Protein AF-A0A7V8QSQ9-F1 (afdb_monomer)

Structure (mmCIF, N/CA/C/O backbone):
data_AF-A0A7V8QSQ9-F1
#
_entry.id   AF-A0A7V8QSQ9-F1
#
loop_
_atom_site.group_PDB
_atom_site.id
_atom_site.type_symbol
_atom_site.label_atom_id
_atom_site.label_alt_id
_atom_site.label_comp_id
_atom_site.label_asym_id
_atom_site.label_entity_id
_atom_site.label_seq_id
_atom_site.pdbx_PDB_ins_code
_atom_site.Cartn_x
_atom_site.Cartn_y
_atom_site.Cartn_z
_atom_site.occupancy
_atom_site.B_iso_or_equiv
_atom_site.auth_seq_id
_atom_site.auth_comp_id
_atom_site.auth_asym_id
_atom_site.auth_atom_id
_atom_site.pdbx_PDB_model_num
ATOM 1 N N . MET A 1 1 ? -5.148 0.298 -14.843 1.00 58.34 1 MET A N 1
ATOM 2 C CA . MET A 1 1 ? -4.017 1.066 -14.275 1.00 58.34 1 MET A CA 1
ATOM 3 C C . MET A 1 1 ? -2.710 0.304 -14.447 1.00 58.34 1 MET A C 1
ATOM 5 O O . MET A 1 1 ? -1.768 0.856 -14.997 1.00 58.34 1 MET A O 1
ATOM 9 N N . ASP A 1 2 ? -2.678 -0.967 -14.054 1.00 59.44 2 ASP A N 1
ATOM 10 C CA . ASP A 1 2 ? -1.460 -1.795 -14.046 1.00 59.44 2 ASP A CA 1
ATOM 11 C C . ASP A 1 2 ? -0.905 -2.077 -15.449 1.00 59.44 2 ASP A C 1
ATOM 13 O O . ASP A 1 2 ? 0.307 -2.135 -15.634 1.00 59.44 2 ASP A O 1
ATOM 17 N N . LEU A 1 3 ? -1.777 -2.122 -16.463 1.00 59.72 3 LEU A N 1
ATOM 18 C CA . LEU A 1 3 ? -1.385 -2.218 -17.875 1.00 59.72 3 LEU A CA 1
ATOM 19 C C . LEU A 1 3 ? -0.557 -1.008 -18.347 1.00 59.72 3 LEU A C 1
ATOM 21 O O . LEU A 1 3 ? 0.463 -1.186 -19.004 1.00 59.72 3 LEU A O 1
ATOM 25 N N . ILE A 1 4 ? -0.953 0.213 -17.962 1.00 66.06 4 ILE A N 1
ATOM 26 C CA . ILE A 1 4 ? -0.250 1.458 -18.332 1.00 66.06 4 ILE A CA 1
ATOM 27 C C . ILE A 1 4 ? 1.116 1.519 -17.640 1.00 66.06 4 ILE A C 1
ATOM 29 O O . ILE A 1 4 ? 2.099 1.943 -18.237 1.00 66.06 4 ILE A O 1
ATOM 33 N N . VAL A 1 5 ? 1.191 1.057 -16.388 1.00 62.41 5 VAL A N 1
ATOM 34 C CA . VAL A 1 5 ? 2.451 0.984 -15.639 1.00 62.41 5 VAL A CA 1
ATOM 35 C C . VAL A 1 5 ? 3.398 -0.043 -16.255 1.00 62.41 5 VAL A C 1
ATOM 37 O O . VAL A 1 5 ? 4.578 0.255 -16.414 1.00 62.41 5 VAL A O 1
ATOM 40 N N . LYS A 1 6 ? 2.894 -1.217 -16.653 1.00 62.38 6 LYS A N 1
ATOM 41 C CA . LYS A 1 6 ? 3.720 -2.256 -17.281 1.00 62.38 6 LYS A CA 1
ATOM 42 C C . LYS A 1 6 ? 4.291 -1.816 -18.633 1.00 62.38 6 LYS A C 1
ATOM 44 O O . LYS A 1 6 ? 5.411 -2.179 -18.957 1.00 62.38 6 LYS A O 1
ATOM 49 N N . TRP A 1 7 ? 3.553 -1.004 -19.388 1.00 63.69 7 TRP A N 1
ATOM 50 C CA . TRP A 1 7 ? 4.010 -0.436 -20.663 1.00 63.69 7 TRP A CA 1
ATOM 51 C C . TRP A 1 7 ? 4.948 0.771 -20.499 1.00 63.69 7 TRP A C 1
ATOM 53 O O . TRP A 1 7 ? 5.612 1.176 -21.448 1.00 63.69 7 TRP A O 1
ATOM 63 N N . SER A 1 8 ? 5.046 1.326 -19.290 1.00 62.03 8 SER A N 1
ATOM 64 C CA . SER A 1 8 ? 5.918 2.452 -18.943 1.00 62.03 8 SER A CA 1
ATOM 65 C C . SER A 1 8 ? 7.284 1.982 -18.411 1.00 62.03 8 SER A C 1
ATOM 67 O O . SER 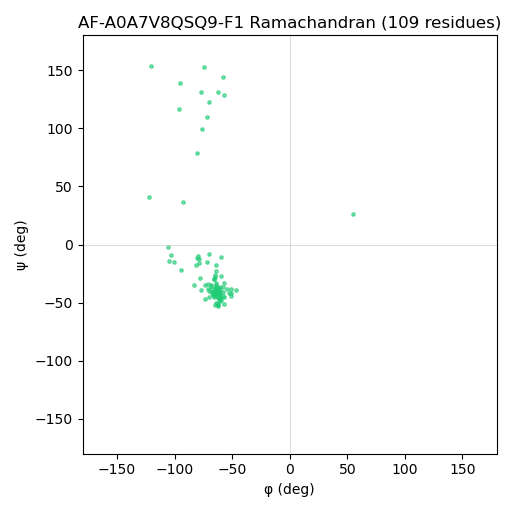A 1 8 ? 7.851 2.580 -17.498 1.00 62.03 8 SER A O 1
ATOM 69 N N . GLU A 1 9 ? 7.832 0.890 -18.961 1.00 60.50 9 GLU A N 1
ATOM 70 C CA . GLU A 1 9 ? 9.138 0.337 -18.548 1.00 60.50 9 GLU A CA 1
ATOM 71 C C . GLU A 1 9 ? 10.311 1.299 -18.820 1.00 60.50 9 GLU A C 1
ATOM 73 O O . GLU A 1 9 ? 11.329 1.238 -18.129 1.00 60.50 9 GLU A O 1
ATOM 78 N N . TYR A 1 10 ? 10.140 2.228 -19.766 1.00 64.62 10 TYR A N 1
ATOM 79 C CA . TYR A 1 10 ? 11.153 3.210 -20.164 1.00 64.62 10 TYR A CA 1
ATOM 80 C C . TYR A 1 10 ? 11.290 4.406 -19.211 1.00 64.62 10 TYR A C 1
ATOM 82 O O . TYR A 1 10 ? 12.294 5.116 -19.272 1.00 64.62 10 TYR A O 1
ATOM 90 N N . TYR A 1 11 ? 10.317 4.649 -18.326 1.00 69.19 11 TYR A N 1
ATOM 91 C CA . TYR A 1 11 ? 10.355 5.804 -17.430 1.00 69.19 11 TYR A CA 1
ATOM 92 C C . TYR A 1 11 ? 10.951 5.455 -16.058 1.00 69.19 11 TYR A C 1
ATOM 94 O O . TYR A 1 11 ? 10.628 4.416 -15.473 1.00 69.19 11 TYR A O 1
ATOM 102 N N . PRO A 1 12 ? 11.790 6.337 -15.480 1.00 74.25 12 PRO A N 1
ATOM 103 C CA . PRO A 1 12 ? 12.272 6.178 -14.116 1.00 74.25 12 PRO A CA 1
ATOM 104 C C . PRO A 1 12 ? 11.109 6.079 -13.123 1.00 74.25 12 PRO A C 1
ATOM 106 O O . PRO A 1 12 ? 10.241 6.952 -13.064 1.00 74.25 12 PRO A O 1
ATOM 109 N N . LEU A 1 13 ? 11.135 5.044 -12.282 1.00 68.69 13 LEU A N 1
ATOM 110 C CA . LEU A 1 13 ? 10.097 4.754 -11.283 1.00 68.69 13 LEU A CA 1
ATOM 111 C C . LEU A 1 13 ? 9.766 5.975 -10.411 1.00 68.69 13 LEU A C 1
ATOM 113 O O . LEU A 1 13 ? 8.598 6.269 -10.161 1.00 68.69 13 LEU A O 1
ATOM 117 N N . GLY A 1 14 ? 10.795 6.722 -9.997 1.00 72.56 14 GLY A N 1
ATOM 118 C CA . GLY A 1 14 ? 10.640 7.923 -9.176 1.00 72.56 14 GLY A CA 1
ATOM 119 C C . GLY A 1 14 ? 9.806 9.018 -9.844 1.00 72.56 14 GLY A C 1
ATOM 120 O O . GLY A 1 14 ? 9.009 9.663 -9.169 1.00 72.56 14 GLY A O 1
ATOM 121 N N . GLN A 1 15 ? 9.915 9.189 -11.167 1.00 77.19 15 GLN A N 1
ATOM 122 C CA . GLN A 1 15 ? 9.127 10.184 -11.899 1.00 77.19 15 GLN A CA 1
ATOM 123 C C . GLN A 1 15 ? 7.650 9.788 -11.953 1.00 77.19 15 GLN A C 1
ATOM 125 O O . GLN A 1 15 ? 6.785 10.608 -11.655 1.00 77.19 15 GLN A O 1
ATOM 130 N N . VAL A 1 16 ? 7.350 8.521 -12.250 1.00 75.25 16 VAL A N 1
ATOM 131 C CA . VAL A 1 16 ? 5.966 8.015 -12.294 1.00 75.25 16 VAL A CA 1
ATOM 132 C C . VAL A 1 16 ? 5.288 8.149 -10.925 1.00 75.25 16 VAL A C 1
ATOM 134 O O . VAL A 1 16 ? 4.149 8.612 -10.831 1.00 75.25 16 VAL A O 1
ATOM 137 N N . LEU A 1 17 ? 6.004 7.797 -9.853 1.00 74.81 17 LEU A N 1
ATOM 138 C CA . LEU A 1 17 ? 5.540 7.936 -8.470 1.00 74.81 17 LEU A CA 1
ATOM 139 C C . LEU A 1 17 ? 5.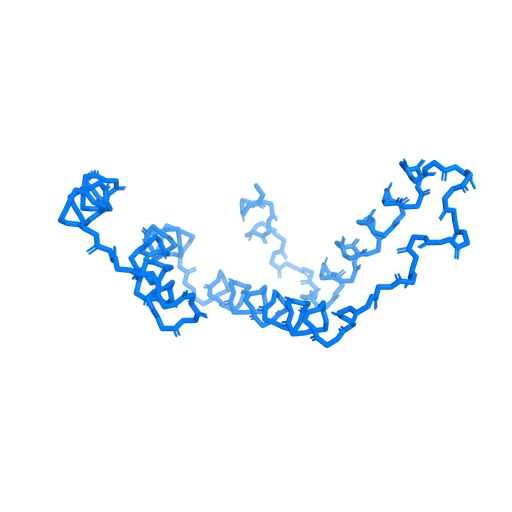298 9.407 -8.096 1.00 74.81 17 LEU A C 1
ATOM 141 O O . LEU A 1 17 ? 4.260 9.727 -7.510 1.00 74.81 17 LEU A O 1
ATOM 145 N N . PHE A 1 18 ? 6.218 10.299 -8.476 1.00 80.38 18 PHE A N 1
ATOM 146 C CA . PHE A 1 18 ? 6.109 11.735 -8.229 1.00 80.38 18 PHE A CA 1
ATOM 147 C C . PHE A 1 18 ? 4.891 12.342 -8.926 1.00 80.38 18 PHE A C 1
ATOM 149 O O . PHE A 1 18 ? 4.059 12.960 -8.263 1.00 80.38 18 PHE A O 1
ATOM 156 N N . PHE A 1 19 ? 4.727 12.115 -10.235 1.00 80.50 19 PHE A N 1
ATOM 157 C CA . PHE A 1 19 ? 3.587 12.647 -10.986 1.00 80.50 19 PHE A CA 1
ATOM 158 C C . PHE A 1 19 ? 2.255 12.105 -10.467 1.00 80.50 19 PHE A C 1
ATOM 160 O O . PHE A 1 19 ? 1.291 12.858 -10.353 1.00 80.50 19 PHE A O 1
ATOM 167 N N . ARG A 1 20 ? 2.200 10.829 -10.067 1.00 75.06 20 ARG A N 1
ATOM 168 C CA . ARG A 1 20 ? 1.005 10.245 -9.443 1.00 75.06 20 ARG A CA 1
ATOM 169 C C . ARG A 1 20 ? 0.613 10.980 -8.158 1.00 75.06 20 ARG A C 1
ATOM 171 O O . ARG A 1 20 ? -0.561 11.300 -7.978 1.00 75.06 20 ARG A O 1
ATOM 178 N N . GLY A 1 21 ? 1.577 11.237 -7.273 1.00 78.75 21 GLY A N 1
ATOM 179 C CA . GLY A 1 21 ? 1.342 12.000 -6.045 1.00 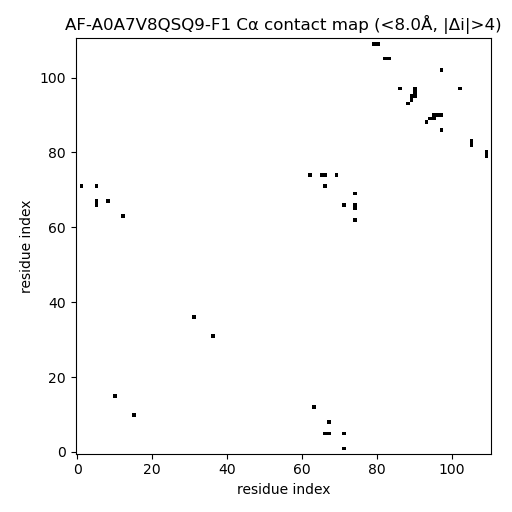78.75 21 GLY A CA 1
ATOM 180 C C . GLY A 1 21 ? 0.956 13.451 -6.332 1.00 78.75 21 GLY A C 1
ATOM 181 O O . GLY A 1 21 ? 0.001 13.961 -5.752 1.00 78.75 21 GLY A O 1
ATOM 182 N N . PHE A 1 22 ? 1.647 14.085 -7.279 1.00 83.06 22 PHE A N 1
ATOM 183 C CA . PHE A 1 22 ? 1.435 15.475 -7.667 1.00 83.06 22 PHE A CA 1
ATOM 184 C C . PHE A 1 22 ? 0.033 15.718 -8.236 1.00 83.06 22 PHE A C 1
ATOM 186 O O . PHE A 1 22 ? -0.700 16.552 -7.710 1.00 83.06 22 PHE A O 1
ATOM 193 N N . PHE A 1 23 ? -0.395 14.948 -9.243 1.00 83.50 23 PHE A N 1
ATOM 194 C CA . PHE A 1 23 ? -1.746 15.081 -9.800 1.00 83.50 23 PHE A CA 1
ATOM 195 C C . PHE A 1 23 ? -2.828 14.727 -8.778 1.00 83.50 23 PHE A C 1
ATOM 197 O O . PHE A 1 23 ? -3.865 15.386 -8.737 1.00 83.50 23 PHE A O 1
ATOM 204 N N . GLY A 1 24 ? -2.572 13.744 -7.908 1.00 79.81 24 GLY A N 1
ATOM 205 C CA . GLY A 1 24 ? -3.455 13.447 -6.783 1.00 79.81 24 GLY A CA 1
ATOM 206 C C . GLY A 1 24 ? -3.658 14.667 -5.884 1.00 79.81 24 GLY A C 1
ATOM 207 O O . GLY A 1 24 ? -4.796 15.049 -5.624 1.00 79.81 24 GLY A O 1
ATOM 208 N N . LEU A 1 25 ? -2.571 15.317 -5.457 1.00 81.31 25 LEU A N 1
ATOM 209 C CA . LEU A 1 25 ? -2.619 16.519 -4.616 1.00 81.31 25 LEU A CA 1
ATOM 210 C C . LEU A 1 25 ? -3.343 17.687 -5.294 1.00 81.31 25 LEU A C 1
ATOM 212 O O . LEU A 1 25 ? -4.152 18.350 -4.648 1.00 81.31 25 LEU A O 1
ATOM 216 N N . VAL A 1 26 ? -3.098 17.913 -6.587 1.00 84.12 26 VAL A N 1
ATOM 217 C CA . VAL A 1 26 ? -3.772 18.969 -7.361 1.00 84.12 26 VAL A CA 1
ATOM 218 C C . VAL A 1 26 ? -5.286 18.746 -7.390 1.00 84.12 26 VAL A C 1
ATOM 220 O O . VAL A 1 26 ? -6.049 19.674 -7.122 1.00 84.12 26 VAL A O 1
ATOM 223 N N . LEU A 1 27 ? -5.736 17.514 -7.646 1.00 81.44 27 LEU A N 1
ATOM 224 C CA . LEU A 1 27 ? -7.164 17.181 -7.638 1.00 81.44 27 LEU A CA 1
ATOM 225 C C . LEU A 1 27 ? -7.779 17.303 -6.240 1.00 81.44 27 LEU A C 1
ATOM 227 O O . LEU A 1 27 ? -8.876 17.845 -6.106 1.00 81.44 27 LEU A O 1
ATOM 231 N N . TYR A 1 28 ? -7.069 16.862 -5.197 1.00 78.06 28 TYR A N 1
ATOM 232 C CA . TYR A 1 28 ? -7.513 17.051 -3.813 1.00 78.06 28 TYR A CA 1
ATOM 233 C C . TYR A 1 28 ? -7.705 18.530 -3.477 1.00 78.06 28 TYR A C 1
ATOM 235 O O . TYR A 1 28 ? -8.689 18.887 -2.833 1.00 78.06 28 TYR A O 1
ATOM 243 N N . PHE A 1 29 ? -6.800 19.393 -3.939 1.00 75.50 29 PHE A N 1
ATOM 244 C CA . PHE A 1 29 ? -6.898 20.831 -3.721 1.00 75.50 29 PHE A CA 1
ATOM 245 C C . PHE A 1 29 ? -8.072 21.463 -4.484 1.00 75.50 29 PHE A C 1
ATOM 247 O O . PHE A 1 29 ? -8.728 22.356 -3.955 1.00 75.50 29 PHE A O 1
ATOM 254 N N . LEU A 1 30 ? -8.377 20.976 -5.693 1.00 79.50 30 LEU A N 1
ATOM 255 C CA . LEU A 1 30 ? -9.483 21.474 -6.519 1.00 79.50 30 LEU A CA 1
ATOM 256 C C . LEU A 1 30 ? -10.865 21.086 -5.968 1.00 79.50 30 LEU A C 1
ATOM 258 O O . LEU A 1 30 ? -11.800 21.878 -6.036 1.00 79.50 30 LEU A O 1
ATOM 262 N N . ILE A 1 31 ? -10.992 19.872 -5.427 1.00 79.31 31 ILE A N 1
ATOM 263 C CA . ILE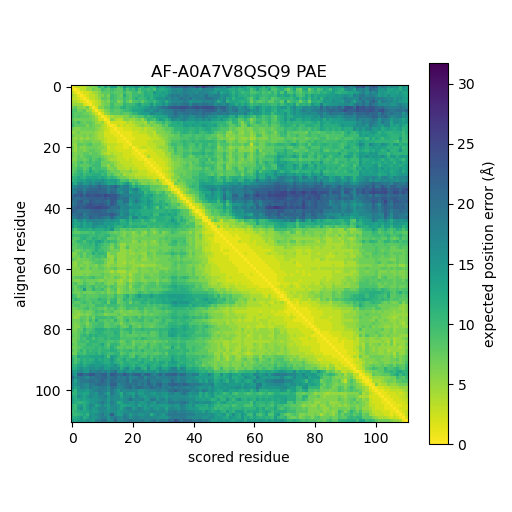 A 1 31 ? -12.255 19.331 -4.895 1.00 79.31 31 ILE A CA 1
ATOM 264 C C . ILE A 1 31 ? -12.538 19.842 -3.473 1.00 79.31 31 ILE A C 1
ATOM 266 O O . ILE A 1 31 ? -13.675 19.779 -3.003 1.00 79.31 31 ILE A O 1
ATOM 270 N N . MET A 1 32 ? -11.528 20.359 -2.767 1.00 70.25 32 MET A N 1
ATOM 271 C CA . MET A 1 32 ? -11.703 20.789 -1.385 1.00 70.25 32 MET A CA 1
ATOM 272 C C . MET A 1 32 ? -12.578 22.055 -1.288 1.00 70.25 32 MET A C 1
ATOM 274 O O . MET A 1 32 ? -12.220 23.096 -1.846 1.00 70.25 32 MET A O 1
ATOM 278 N N . PRO A 1 33 ? -13.702 22.021 -0.539 1.00 70.12 33 PRO A N 1
ATOM 279 C CA . PRO A 1 33 ? -14.554 23.192 -0.362 1.00 70.12 33 PRO A CA 1
ATOM 280 C C . PRO A 1 33 ? -13.792 24.314 0.352 1.00 70.12 33 PRO A C 1
ATOM 282 O O . PRO A 1 33 ? -13.160 24.093 1.393 1.00 70.12 33 PRO A O 1
ATOM 285 N N . ARG A 1 34 ? -13.866 25.532 -0.207 1.00 68.56 34 ARG A N 1
ATOM 286 C CA . ARG A 1 34 ? -13.059 26.683 0.233 1.00 68.56 34 ARG A CA 1
ATOM 287 C C . ARG A 1 34 ? -13.290 27.073 1.698 1.00 68.56 34 ARG A C 1
ATOM 289 O O . ARG A 1 34 ? -12.357 27.521 2.359 1.00 68.56 34 ARG A O 1
ATOM 296 N N . ASP A 1 35 ? -14.468 26.780 2.241 1.00 65.56 35 ASP A N 1
ATOM 297 C CA . ASP A 1 35 ? -14.830 27.058 3.638 1.00 65.56 35 ASP A CA 1
ATOM 298 C C . ASP A 1 35 ? -14.127 26.153 4.664 1.00 65.56 35 ASP A C 1
ATOM 300 O O . ASP A 1 35 ? -14.098 26.451 5.858 1.00 65.56 35 ASP A O 1
ATOM 304 N N . ARG A 1 36 ? -13.527 25.034 4.230 1.00 62.41 36 ARG A N 1
ATOM 305 C CA . ARG A 1 36 ? -12.882 24.051 5.121 1.00 62.41 36 ARG A CA 1
ATOM 306 C C . ARG A 1 36 ? -11.355 24.108 5.083 1.00 62.41 36 ARG A C 1
ATOM 308 O O . ARG A 1 36 ? -10.732 23.414 5.879 1.00 62.41 36 ARG A O 1
ATOM 315 N N . ILE A 1 37 ? -10.744 24.966 4.259 1.00 61.00 37 ILE A N 1
ATOM 316 C CA . ILE A 1 37 ? -9.280 25.030 4.057 1.00 61.00 37 ILE A CA 1
ATOM 317 C C . ILE A 1 37 ? -8.509 25.197 5.382 1.00 61.00 37 ILE A C 1
ATOM 319 O O . ILE A 1 37 ? -7.471 24.567 5.565 1.00 61.00 37 ILE A O 1
ATOM 323 N N . LYS A 1 38 ? -9.027 25.989 6.334 1.00 59.62 38 LYS A N 1
ATOM 324 C CA . LYS A 1 38 ? -8.366 26.232 7.634 1.00 59.62 38 LYS A CA 1
ATOM 325 C C . LYS A 1 38 ? -8.521 25.090 8.650 1.00 59.62 38 LYS A C 1
ATOM 327 O O . LYS A 1 38 ? -7.628 24.895 9.466 1.00 59.62 38 LYS A O 1
ATOM 332 N N . ASN A 1 39 ? -9.610 24.319 8.589 1.00 59.22 39 ASN A N 1
ATOM 333 C CA . ASN A 1 39 ? -9.923 23.272 9.577 1.00 59.22 39 ASN A CA 1
ATOM 334 C C . ASN A 1 39 ? -9.680 21.840 9.069 1.00 59.22 39 ASN A C 1
ATOM 336 O O . ASN A 1 39 ? -9.652 20.912 9.871 1.00 59.22 39 ASN A O 1
ATOM 340 N N . PHE A 1 40 ? -9.502 21.635 7.761 1.00 58.50 40 PHE A N 1
ATOM 341 C CA . PHE A 1 40 ? -9.362 20.300 7.168 1.00 58.50 40 PHE A CA 1
ATOM 342 C C . PHE A 1 40 ? -8.025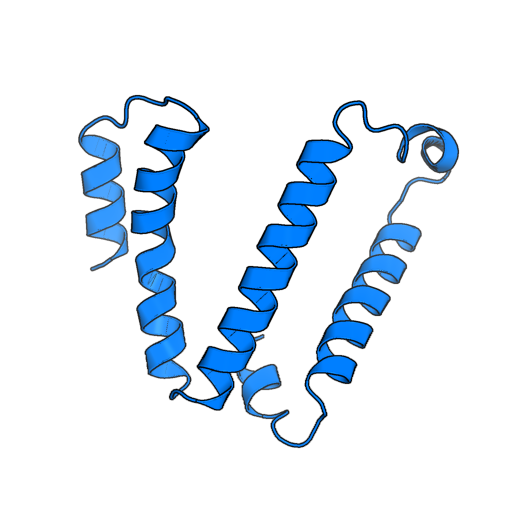 19.625 7.514 1.00 58.50 40 PHE A C 1
ATOM 344 O O . PHE A 1 40 ? -7.973 18.415 7.721 1.00 58.50 40 PHE A O 1
ATOM 351 N N . TYR A 1 41 ? -6.950 20.408 7.641 1.00 60.47 41 TYR A N 1
ATOM 352 C CA . TYR A 1 41 ? -5.620 19.893 7.985 1.00 60.47 41 TYR A CA 1
ATOM 353 C C . TYR A 1 41 ? -5.432 19.626 9.485 1.00 60.47 41 TYR A C 1
ATOM 355 O O . TYR A 1 41 ? -4.475 18.956 9.874 1.00 60.47 41 TYR A O 1
ATOM 363 N N . TYR A 1 42 ? -6.356 20.085 10.337 1.00 58.03 42 TYR A N 1
ATOM 364 C CA . TYR A 1 42 ? -6.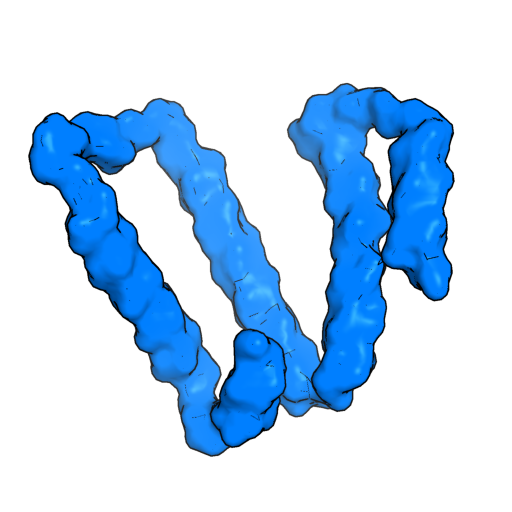302 19.853 11.780 1.00 58.03 42 TYR A CA 1
ATOM 365 C C . TYR A 1 42 ? -6.826 18.455 12.119 1.00 58.03 42 TYR A C 1
ATOM 367 O O . TYR A 1 42 ? -7.963 18.245 12.538 1.00 58.03 42 TYR A O 1
ATOM 375 N N . THR A 1 43 ? -5.975 17.455 11.912 1.00 63.03 43 THR A N 1
ATOM 376 C CA . THR A 1 43 ? -6.298 16.070 12.243 1.00 63.03 43 THR A CA 1
ATOM 377 C C . THR A 1 43 ? -5.741 15.702 13.614 1.00 63.03 43 THR A C 1
ATOM 379 O O . THR A 1 43 ? -4.532 15.606 13.805 1.00 63.03 43 THR A O 1
ATOM 382 N N . LYS A 1 44 ? -6.632 15.378 14.562 1.00 66.12 44 LYS A N 1
ATOM 383 C CA . LYS A 1 44 ? -6.276 14.875 15.909 1.00 66.12 44 LYS A CA 1
ATOM 384 C C . LYS A 1 44 ? -5.473 13.560 15.899 1.00 66.12 44 LYS A C 1
ATOM 386 O O . LYS A 1 44 ? -4.981 13.137 16.936 1.00 66.12 44 LYS A O 1
ATOM 391 N N . ARG A 1 45 ? -5.367 12.888 14.745 1.00 73.62 45 ARG A N 1
ATOM 392 C CA . ARG A 1 45 ? -4.712 11.581 14.558 1.00 73.62 45 ARG A CA 1
ATOM 393 C C . ARG A 1 45 ? -3.580 11.628 13.523 1.00 73.62 45 ARG A C 1
ATOM 395 O O . ARG A 1 45 ? -3.465 10.719 12.703 1.00 73.62 45 ARG A O 1
ATOM 402 N N . ALA A 1 46 ? -2.763 12.683 13.533 1.00 74.75 46 ALA A N 1
ATOM 403 C CA . ALA A 1 46 ? -1.673 12.872 12.567 1.00 74.75 46 ALA A CA 1
ATOM 404 C C . ALA A 1 46 ? -0.754 11.636 12.444 1.00 74.75 46 ALA A C 1
ATOM 406 O O . ALA A 1 46 ? -0.397 11.249 11.334 1.00 74.75 46 ALA A O 1
ATOM 407 N N . GLY A 1 47 ? -0.473 10.946 13.558 1.00 78.94 47 GLY A N 1
ATOM 408 C CA . GLY A 1 47 ? 0.321 9.711 13.562 1.00 78.94 47 GLY A CA 1
ATOM 409 C C . GLY A 1 47 ? -0.290 8.564 12.744 1.00 78.94 47 GLY A C 1
ATOM 410 O O . GLY A 1 47 ? 0.418 7.914 11.983 1.00 78.94 47 GLY A O 1
ATOM 411 N N . LEU A 1 48 ? -1.609 8.351 12.815 1.00 80.19 48 LEU A N 1
ATOM 412 C CA . LEU A 1 48 ? -2.293 7.322 12.013 1.00 80.19 48 LEU A CA 1
ATOM 413 C C . LEU A 1 48 ? -2.301 7.666 10.519 1.00 80.19 48 LEU A C 1
ATOM 415 O O . LEU A 1 48 ? -2.192 6.774 9.680 1.00 80.19 48 LEU A O 1
ATOM 419 N N . HIS A 1 49 ? -2.406 8.951 10.177 1.00 80.94 49 HIS A N 1
ATOM 420 C CA . HIS A 1 49 ? -2.295 9.396 8.788 1.00 80.94 49 HIS A CA 1
ATOM 421 C C . HIS A 1 49 ? -0.882 9.201 8.246 1.00 80.94 49 HIS A C 1
ATOM 423 O O . HIS A 1 49 ? -0.732 8.717 7.127 1.00 80.94 49 HIS A O 1
ATOM 429 N N . PHE A 1 50 ? 0.139 9.510 9.047 1.00 83.25 50 PHE A N 1
ATOM 430 C CA . PHE A 1 50 ? 1.527 9.255 8.681 1.00 83.25 50 PHE A CA 1
ATOM 431 C C . PHE A 1 50 ? 1.779 7.762 8.461 1.00 83.25 50 PHE A C 1
ATOM 433 O O . PHE A 1 50 ? 2.280 7.379 7.408 1.00 83.25 50 PHE A O 1
ATOM 440 N N . LEU A 1 51 ? 1.344 6.916 9.400 1.00 83.12 51 LEU A N 1
ATOM 441 C CA . LEU A 1 51 ? 1.469 5.463 9.295 1.00 83.12 51 LEU A CA 1
ATOM 442 C C . LEU A 1 51 ? 0.776 4.938 8.028 1.00 83.12 51 LEU A C 1
ATOM 444 O O . LEU A 1 51 ? 1.352 4.148 7.285 1.00 83.12 51 LEU A O 1
ATOM 448 N N . ARG A 1 52 ? -0.435 5.425 7.731 1.00 83.19 52 ARG A N 1
ATOM 449 C CA . ARG A 1 52 ? -1.172 5.039 6.523 1.00 83.19 52 ARG A CA 1
ATOM 450 C C . ARG A 1 52 ? -0.454 5.452 5.241 1.00 83.19 52 ARG A C 1
ATOM 452 O O . ARG A 1 52 ? -0.374 4.646 4.317 1.00 83.19 52 ARG A O 1
ATOM 459 N N . SER A 1 53 ? 0.072 6.672 5.182 1.00 84.12 53 SER A N 1
ATOM 460 C CA . SER A 1 53 ? 0.858 7.135 4.035 1.00 84.12 53 SER A CA 1
ATOM 461 C C . SER A 1 53 ? 2.152 6.338 3.876 1.00 84.12 53 SER A C 1
ATOM 463 O O . SER A 1 53 ? 2.508 5.991 2.754 1.00 84.12 53 SER A O 1
ATOM 465 N N . LEU A 1 54 ? 2.816 5.986 4.981 1.00 88.44 54 LEU A N 1
ATOM 466 C CA . LEU A 1 54 ? 4.040 5.187 4.977 1.00 88.44 54 LEU A CA 1
ATOM 467 C C . LEU A 1 54 ? 3.785 3.767 4.455 1.00 88.44 54 LEU A C 1
ATOM 469 O O . LEU A 1 54 ? 4.440 3.342 3.506 1.00 88.44 54 LEU A O 1
ATOM 473 N N . PHE A 1 55 ? 2.797 3.056 5.007 1.00 87.25 55 PHE A N 1
ATOM 474 C CA . PHE A 1 55 ? 2.417 1.724 4.522 1.00 87.25 55 PHE A CA 1
ATOM 475 C C . PHE A 1 55 ? 1.935 1.757 3.069 1.00 87.25 55 PHE A C 1
ATOM 477 O O . PHE A 1 55 ? 2.283 0.869 2.294 1.00 87.25 55 PHE A O 1
ATOM 484 N N . GLY A 1 56 ? 1.190 2.794 2.673 1.00 86.38 56 GLY A N 1
ATOM 485 C CA . GLY A 1 56 ? 0.772 2.986 1.285 1.00 86.38 56 GLY A CA 1
ATOM 486 C C . GLY A 1 56 ? 1.954 3.188 0.334 1.00 86.38 56 GLY A C 1
ATOM 487 O O . GLY A 1 56 ? 1.974 2.603 -0.746 1.00 86.38 56 GLY A O 1
ATOM 488 N N . LEU A 1 57 ? 2.960 3.964 0.744 1.00 85.12 57 LEU A N 1
ATOM 489 C CA . LEU A 1 57 ? 4.180 4.185 -0.031 1.00 85.12 57 LEU A CA 1
ATOM 490 C C . LEU A 1 57 ? 5.011 2.901 -0.147 1.00 85.12 57 LEU A C 1
ATOM 492 O O . LEU A 1 57 ? 5.451 2.569 -1.243 1.00 85.12 57 LEU A O 1
ATOM 496 N N . ILE A 1 58 ? 5.165 2.143 0.943 1.00 88.88 58 ILE A N 1
ATOM 497 C CA . ILE A 1 58 ? 5.853 0.843 0.933 1.00 88.88 58 ILE A CA 1
ATOM 498 C C . ILE A 1 58 ? 5.134 -0.141 0.004 1.00 88.88 58 ILE A C 1
ATOM 500 O O . ILE A 1 58 ? 5.779 -0.766 -0.834 1.00 88.88 58 ILE A O 1
ATOM 504 N N . ALA A 1 59 ? 3.804 -0.244 0.100 1.00 86.62 59 ALA A N 1
ATOM 505 C CA . ALA A 1 59 ? 3.005 -1.110 -0.766 1.00 86.62 59 ALA A CA 1
ATOM 506 C C . ALA A 1 59 ? 3.142 -0.720 -2.245 1.00 86.62 59 ALA A C 1
ATOM 508 O O . ALA A 1 59 ? 3.272 -1.584 -3.111 1.00 86.62 59 ALA A O 1
ATOM 509 N N . LEU A 1 60 ? 3.170 0.583 -2.533 1.00 84.19 60 LEU A N 1
ATOM 510 C CA . LEU A 1 60 ? 3.374 1.097 -3.881 1.00 84.19 60 LEU A CA 1
ATOM 511 C C . LEU A 1 60 ? 4.777 0.756 -4.404 1.00 84.19 60 LEU A C 1
ATOM 513 O O . LEU A 1 60 ? 4.915 0.275 -5.521 1.00 84.19 60 LEU A O 1
ATOM 517 N N . ILE A 1 61 ? 5.830 0.931 -3.609 1.00 83.75 61 ILE A N 1
ATOM 518 C CA . ILE A 1 61 ? 7.182 0.525 -4.019 1.00 83.75 61 ILE A CA 1
ATOM 519 C C . ILE A 1 61 ? 7.236 -0.990 -4.264 1.00 83.75 61 ILE A C 1
ATOM 521 O O . ILE A 1 61 ? 7.762 -1.424 -5.288 1.00 83.75 61 ILE A O 1
ATOM 525 N N . ALA A 1 62 ? 6.640 -1.790 -3.378 1.00 86.12 62 ALA A N 1
ATOM 526 C CA . ALA A 1 62 ? 6.610 -3.243 -3.499 1.00 86.12 62 ALA A CA 1
ATOM 527 C C . ALA A 1 62 ? 5.887 -3.715 -4.771 1.00 86.12 62 ALA A C 1
ATOM 529 O O . ALA A 1 62 ? 6.427 -4.559 -5.485 1.00 86.12 62 ALA A O 1
ATOM 530 N N . ILE A 1 63 ? 4.718 -3.148 -5.106 1.00 82.88 63 ILE A N 1
ATOM 531 C CA . ILE A 1 63 ? 3.986 -3.529 -6.327 1.00 82.88 63 ILE A CA 1
ATOM 532 C C . ILE A 1 63 ? 4.778 -3.153 -7.583 1.00 82.88 63 ILE A C 1
ATOM 534 O O . ILE A 1 63 ? 4.826 -3.926 -8.533 1.00 82.88 63 ILE A O 1
ATOM 538 N N . PHE A 1 64 ? 5.460 -2.005 -7.583 1.00 78.31 64 PHE A N 1
ATOM 539 C CA . PHE A 1 64 ? 6.297 -1.593 -8.709 1.00 78.31 64 PHE A CA 1
ATOM 540 C C . PHE A 1 64 ? 7.519 -2.503 -8.887 1.00 78.31 64 PHE A C 1
ATOM 542 O O . PHE A 1 64 ? 7.833 -2.885 -10.014 1.00 78.31 64 PHE A O 1
ATOM 549 N N . ILE A 1 65 ? 8.184 -2.893 -7.794 1.00 82.00 65 ILE A N 1
ATOM 550 C CA . ILE A 1 65 ? 9.272 -3.883 -7.830 1.00 82.00 65 ILE A CA 1
ATOM 551 C C . ILE A 1 65 ? 8.746 -5.227 -8.353 1.00 82.00 65 ILE A C 1
ATOM 553 O O . ILE A 1 65 ? 9.369 -5.830 -9.226 1.00 82.00 65 ILE A O 1
ATO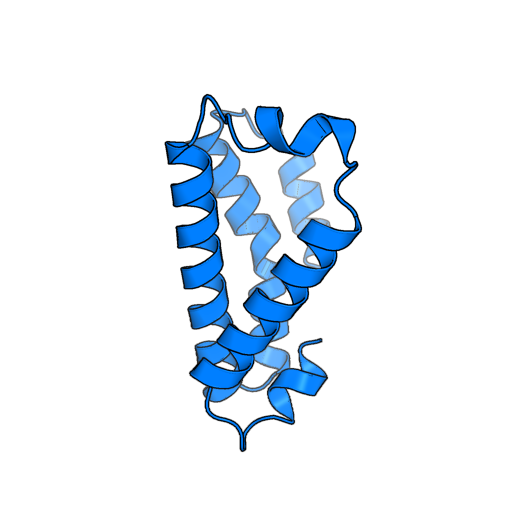M 557 N N . ALA A 1 66 ? 7.581 -5.672 -7.874 1.00 83.94 66 ALA A N 1
ATOM 558 C CA . ALA A 1 66 ? 6.952 -6.907 -8.327 1.00 83.94 66 ALA A CA 1
ATOM 559 C C . ALA A 1 66 ? 6.633 -6.861 -9.829 1.00 83.94 66 ALA A C 1
ATOM 561 O O . ALA A 1 66 ? 6.999 -7.778 -10.549 1.00 83.94 66 ALA A O 1
ATOM 562 N N . LEU A 1 67 ? 6.041 -5.774 -10.333 1.00 80.56 67 LEU A N 1
ATOM 563 C CA . LEU A 1 67 ? 5.716 -5.602 -11.758 1.00 80.56 67 LEU A CA 1
ATOM 564 C C . LEU A 1 67 ? 6.947 -5.545 -12.674 1.00 80.56 67 LEU A C 1
ATOM 566 O O . LEU A 1 67 ? 6.849 -5.897 -13.855 1.00 80.56 67 LEU A O 1
ATOM 570 N N . ARG A 1 68 ? 8.096 -5.092 -12.156 1.00 76.88 68 ARG A N 1
ATOM 571 C CA . ARG A 1 68 ? 9.365 -5.079 -12.895 1.00 76.88 68 ARG A CA 1
ATOM 572 C C . ARG A 1 68 ? 9.998 -6.471 -12.969 1.00 76.88 68 ARG A C 1
ATOM 574 O O . ARG A 1 68 ? 10.528 -6.823 -14.014 1.00 76.88 68 ARG A O 1
ATOM 581 N N . ASN A 1 69 ? 9.929 -7.249 -11.889 1.00 81.00 69 ASN A N 1
ATOM 582 C CA . ASN A 1 69 ? 10.622 -8.540 -11.787 1.00 81.00 69 ASN A CA 1
ATOM 583 C C . ASN A 1 69 ? 9.755 -9.748 -12.175 1.00 81.00 69 ASN A C 1
ATOM 585 O O . ASN A 1 69 ? 10.292 -10.808 -12.483 1.00 81.00 69 ASN A O 1
ATOM 589 N N . LEU A 1 70 ? 8.429 -9.616 -12.131 1.00 83.44 70 LEU A N 1
ATOM 590 C CA . LEU A 1 70 ? 7.480 -10.701 -12.368 1.00 83.44 70 LEU A CA 1
ATOM 591 C C . LEU A 1 70 ? 6.551 -10.368 -13.547 1.00 83.44 70 LEU A C 1
ATOM 593 O O . LEU A 1 70 ? 6.264 -9.195 -13.815 1.00 83.44 70 LEU A O 1
ATOM 597 N N . PRO A 1 71 ? 6.016 -11.391 -14.239 1.00 83.44 71 PRO A N 1
ATOM 598 C CA . PRO A 1 71 ? 4.932 -11.208 -15.195 1.00 83.44 71 PRO A CA 1
ATOM 599 C C . PRO A 1 71 ? 3.705 -10.565 -14.534 1.00 83.44 71 PRO A C 1
ATOM 601 O O . PRO A 1 71 ? 3.361 -10.888 -13.396 1.00 83.44 71 PRO A O 1
ATOM 604 N N . LEU A 1 72 ? 2.998 -9.705 -15.277 1.00 77.56 72 LEU A N 1
ATOM 605 C CA . LEU A 1 72 ? 1.799 -9.007 -14.792 1.00 77.56 72 LEU A CA 1
ATOM 606 C C . LEU A 1 72 ? 0.759 -9.98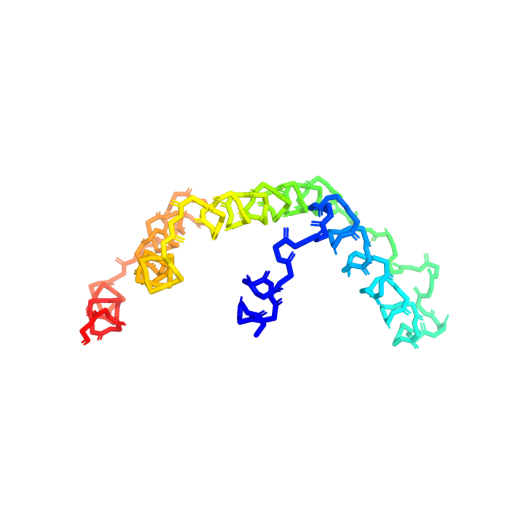3 -14.219 1.00 77.56 72 LEU A C 1
ATOM 608 O O . LEU A 1 72 ? 0.201 -9.727 -13.156 1.00 77.56 72 LEU A O 1
ATOM 612 N N . ALA A 1 73 ? 0.551 -11.118 -14.892 1.00 83.56 73 ALA A N 1
ATOM 613 C CA . ALA A 1 73 ? -0.369 -12.157 -14.443 1.00 83.56 73 ALA A CA 1
ATOM 614 C C . ALA A 1 73 ? -0.016 -12.672 -13.037 1.00 83.56 73 ALA A C 1
ATOM 616 O O . ALA A 1 73 ? -0.888 -12.748 -12.180 1.00 83.56 73 ALA A O 1
ATOM 617 N N . THR A 1 74 ? 1.264 -12.936 -12.757 1.00 84.31 74 THR A N 1
ATOM 618 C CA . THR A 1 74 ? 1.721 -13.407 -11.442 1.00 84.31 74 THR A CA 1
ATOM 619 C C . THR A 1 74 ? 1.491 -12.361 -10.353 1.00 84.31 74 THR A C 1
ATOM 621 O O . THR A 1 74 ? 1.042 -12.701 -9.261 1.00 84.31 74 THR A O 1
ATOM 624 N N . VAL A 1 75 ? 1.744 -11.080 -10.644 1.00 85.12 75 VAL A N 1
ATOM 625 C CA . VAL A 1 75 ? 1.516 -9.984 -9.684 1.00 85.12 75 VAL A CA 1
ATOM 626 C C . VAL A 1 75 ? 0.030 -9.833 -9.351 1.00 85.12 75 VAL A C 1
ATOM 628 O O . VAL A 1 75 ? -0.331 -9.663 -8.183 1.00 85.12 75 VAL A O 1
ATOM 631 N N . VAL A 1 76 ? -0.839 -9.936 -10.357 1.00 84.94 76 VAL A N 1
ATOM 632 C CA . VAL A 1 76 ? -2.294 -9.875 -10.165 1.00 84.94 76 VAL A CA 1
ATOM 633 C C . VAL A 1 76 ? -2.784 -11.084 -9.363 1.00 84.94 76 VAL A C 1
ATOM 635 O O . VAL A 1 76 ? -3.518 -10.898 -8.395 1.00 84.94 76 VAL A O 1
ATOM 638 N N . SER A 1 77 ? -2.303 -12.293 -9.666 1.00 86.25 77 SER A N 1
ATOM 639 C CA . SER A 1 77 ? -2.657 -13.504 -8.913 1.00 86.25 77 SER A CA 1
ATOM 640 C C . SER A 1 77 ? -2.258 -13.426 -7.439 1.00 86.25 77 SER A C 1
ATOM 642 O O . SER A 1 77 ? -3.043 -13.784 -6.568 1.00 86.25 77 SER A O 1
ATOM 644 N N . ILE A 1 78 ? -1.068 -12.899 -7.131 1.00 85.81 78 ILE A N 1
ATOM 645 C CA . ILE A 1 78 ? -0.642 -12.670 -5.739 1.00 85.81 78 ILE A CA 1
ATOM 646 C C . ILE A 1 78 ? -1.539 -11.626 -5.063 1.00 85.81 78 ILE A C 1
ATOM 648 O O . ILE A 1 78 ? -1.879 -11.764 -3.889 1.00 85.81 78 ILE A O 1
ATOM 652 N N . SER A 1 79 ? -1.962 -10.596 -5.796 1.00 85.00 79 SER A N 1
ATOM 653 C CA . SER A 1 79 ? -2.838 -9.551 -5.259 1.00 85.00 79 SER A CA 1
ATOM 654 C C . SER A 1 79 ? -4.224 -10.082 -4.878 1.00 85.00 79 SER A C 1
ATOM 656 O O . SER A 1 79 ? -4.824 -9.559 -3.940 1.00 85.00 79 SER A O 1
ATOM 658 N N . PHE A 1 80 ? -4.703 -11.167 -5.501 1.00 83.56 80 PHE A N 1
ATOM 659 C CA . PHE A 1 80 ? -5.927 -11.846 -5.060 1.00 83.56 80 PHE A CA 1
ATOM 660 C C . PHE A 1 80 ? -5.808 -12.466 -3.667 1.00 83.56 80 PHE A C 1
ATOM 662 O O . PHE A 1 80 ? -6.831 -12.707 -3.037 1.00 83.56 80 PHE A O 1
ATOM 669 N N . ALA A 1 81 ? -4.598 -12.673 -3.133 1.00 85.50 81 ALA A N 1
ATOM 670 C CA . ALA A 1 81 ? -4.406 -13.137 -1.755 1.00 85.50 81 ALA A CA 1
ATOM 671 C C . ALA A 1 81 ? -4.539 -12.013 -0.721 1.00 85.50 81 ALA A C 1
ATOM 673 O O . ALA A 1 81 ? -4.642 -12.290 0.476 1.00 85.50 81 ALA A O 1
ATOM 674 N N . ALA A 1 82 ? -4.596 -10.747 -1.152 1.00 85.19 82 ALA A N 1
ATOM 675 C CA . ALA A 1 82 ? -4.752 -9.604 -0.258 1.00 85.19 82 ALA A CA 1
ATOM 676 C C . ALA A 1 82 ? -5.925 -9.744 0.737 1.0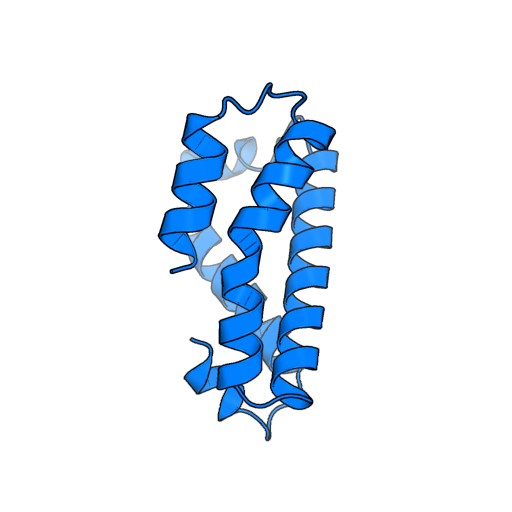0 85.19 82 ALA A C 1
ATOM 678 O O . ALA A 1 82 ? -5.693 -9.489 1.918 1.00 85.19 82 ALA A O 1
ATOM 679 N N . PRO A 1 83 ? -7.140 -10.205 0.362 1.00 82.75 83 PRO A N 1
ATOM 680 C CA . PRO A 1 83 ? -8.261 -10.370 1.291 1.00 82.75 83 PRO A CA 1
ATOM 681 C C . PRO A 1 83 ? -7.940 -11.302 2.470 1.00 82.75 83 PRO A C 1
ATOM 683 O O . PRO A 1 83 ? -8.318 -11.015 3.608 1.00 82.75 83 PRO A O 1
ATOM 686 N N . ILE A 1 84 ? -7.169 -12.367 2.235 1.00 84.75 84 ILE A N 1
ATOM 687 C CA . ILE A 1 84 ? -6.725 -13.304 3.278 1.00 84.75 84 ILE A CA 1
ATOM 688 C C . ILE A 1 84 ? -5.815 -12.584 4.275 1.00 84.75 84 ILE A C 1
ATOM 690 O O . ILE A 1 84 ? -6.058 -12.595 5.480 1.00 84.75 84 ILE A O 1
ATOM 694 N N . PHE A 1 85 ? -4.803 -11.873 3.777 1.00 85.56 85 PHE A N 1
ATOM 695 C CA . PHE A 1 85 ? -3.914 -11.105 4.645 1.00 85.56 85 PHE A CA 1
ATOM 696 C C . PHE A 1 85 ? -4.662 -9.990 5.381 1.00 85.56 85 PHE A C 1
ATOM 698 O O . PHE A 1 85 ? -4.448 -9.805 6.577 1.00 85.56 85 PHE A O 1
ATOM 705 N N . THR A 1 86 ? -5.587 -9.283 4.723 1.00 84.38 86 THR A N 1
ATOM 706 C CA . THR A 1 86 ? -6.380 -8.233 5.382 1.00 84.38 86 THR A CA 1
ATOM 707 C C . THR A 1 86 ? -7.263 -8.774 6.501 1.00 84.38 86 THR A C 1
ATOM 709 O O . THR A 1 86 ? -7.370 -8.130 7.541 1.00 84.38 86 THR A O 1
ATOM 712 N N . THR A 1 87 ? -7.857 -9.961 6.343 1.00 84.19 87 THR A N 1
ATOM 713 C CA . THR A 1 87 ? -8.690 -10.568 7.391 1.00 84.19 87 THR A CA 1
ATOM 714 C C . THR A 1 87 ? -7.858 -11.030 8.580 1.00 84.19 87 THR A C 1
ATOM 716 O O . THR A 1 87 ? -8.243 -10.765 9.718 1.00 84.19 87 THR A O 1
ATOM 719 N N . ILE A 1 88 ? -6.680 -11.611 8.341 1.00 85.06 88 ILE A N 1
ATOM 720 C CA . ILE A 1 88 ? -5.725 -11.962 9.402 1.00 85.06 88 ILE A CA 1
ATOM 721 C C . ILE A 1 88 ? -5.249 -10.705 10.145 1.00 85.06 88 ILE A C 1
ATOM 723 O O . ILE A 1 88 ? -5.333 -10.637 11.372 1.00 85.06 88 ILE A O 1
ATOM 727 N N . PHE A 1 89 ? -4.806 -9.672 9.421 1.00 84.38 89 PHE A N 1
ATOM 728 C CA . PHE A 1 89 ? -4.350 -8.423 10.039 1.00 84.38 89 PHE A CA 1
ATOM 729 C C . PHE A 1 89 ? -5.474 -7.668 10.751 1.00 84.38 89 PHE A C 1
ATOM 731 O O . PHE A 1 89 ? -5.207 -7.005 11.749 1.00 84.38 89 PHE A O 1
ATOM 738 N N . SER A 1 90 ? -6.727 -7.790 10.302 1.00 83.50 90 SER A N 1
ATOM 739 C CA . SER A 1 90 ? -7.884 -7.196 10.979 1.00 83.50 90 SER A CA 1
ATOM 740 C C . SER A 1 90 ? -8.112 -7.791 12.371 1.00 83.50 90 SER A C 1
ATOM 742 O O . SER A 1 90 ? -8.471 -7.046 13.281 1.00 83.50 90 SER A O 1
ATOM 744 N N . ILE A 1 91 ? -7.843 -9.086 12.572 1.00 83.81 91 ILE A N 1
ATOM 745 C CA . ILE A 1 91 ? -7.886 -9.707 13.906 1.00 83.81 91 ILE A CA 1
ATOM 746 C C . ILE A 1 91 ? -6.824 -9.071 14.806 1.00 83.81 91 ILE A C 1
ATOM 748 O O . ILE A 1 91 ? -7.120 -8.708 15.938 1.00 83.81 91 ILE A O 1
ATOM 752 N N . PHE A 1 92 ? -5.602 -8.887 14.300 1.00 82.75 92 PHE A N 1
ATOM 753 C CA . PHE A 1 92 ? -4.489 -8.373 15.101 1.00 82.75 92 PHE A CA 1
ATOM 754 C C . PHE A 1 92 ? -4.594 -6.867 15.400 1.00 82.75 92 PHE A C 1
ATOM 756 O O . PHE A 1 92 ? -4.421 -6.451 16.541 1.00 82.75 92 PHE A O 1
ATOM 763 N N . PHE A 1 93 ? -4.893 -6.041 14.392 1.00 80.31 93 PHE A N 1
ATOM 764 C CA . PHE A 1 93 ? -4.934 -4.578 14.530 1.00 80.31 93 PHE A CA 1
ATOM 765 C C . PHE A 1 93 ? -6.257 -4.050 15.087 1.00 80.31 93 PHE A C 1
ATOM 767 O O . PHE A 1 93 ? -6.260 -3.036 15.782 1.00 80.31 93 PHE A O 1
ATOM 774 N N . LEU A 1 94 ? -7.380 -4.692 14.750 1.00 78.25 94 LEU A N 1
ATOM 775 C CA . LEU A 1 94 ? -8.722 -4.234 15.126 1.00 78.25 94 LEU A CA 1
ATOM 776 C C . LEU A 1 94 ? -9.327 -5.041 16.283 1.00 78.25 94 LEU A C 1
ATOM 778 O O . LEU A 1 94 ? -10.363 -4.645 16.811 1.00 78.25 94 LEU A O 1
ATOM 782 N N . ASN A 1 95 ? -8.688 -6.146 16.688 1.00 76.31 95 ASN A N 1
ATOM 783 C CA . ASN A 1 95 ? -9.175 -7.068 17.720 1.00 76.31 95 ASN A CA 1
ATOM 784 C C . ASN A 1 95 ? -10.598 -7.603 17.439 1.00 76.31 95 ASN A C 1
ATOM 786 O O . ASN A 1 95 ? -11.345 -7.967 18.350 1.00 76.31 95 ASN A O 1
ATOM 790 N N . GLU A 1 96 ? -10.995 -7.647 16.162 1.00 75.06 96 GLU A N 1
ATOM 791 C CA . GLU A 1 96 ? -12.293 -8.178 15.753 1.00 75.06 96 GLU A CA 1
ATOM 792 C C . GLU A 1 96 ? -12.295 -9.712 15.782 1.00 75.06 96 GLU A C 1
ATOM 794 O O . GLU A 1 96 ? -11.433 -10.375 15.202 1.00 75.06 96 GLU A O 1
ATOM 799 N N . LYS A 1 97 ? -13.327 -10.300 16.400 1.00 72.38 97 LYS A N 1
ATOM 800 C CA . LYS A 1 97 ? -13.570 -11.747 16.340 1.00 72.38 97 LYS A CA 1
ATOM 801 C C . LYS A 1 97 ? -14.161 -12.114 14.979 1.00 72.38 97 LYS A C 1
ATOM 803 O O . LYS A 1 97 ? -15.363 -11.966 14.748 1.00 72.38 97 LYS A O 1
ATOM 808 N N . VAL A 1 98 ? -13.323 -12.615 14.075 1.00 70.00 98 VAL A N 1
ATOM 809 C CA . VAL A 1 98 ? -13.754 -13.061 12.744 1.00 70.00 98 VAL A CA 1
ATOM 810 C C . VAL A 1 98 ? -14.551 -14.364 12.871 1.00 70.00 98 VAL A C 1
ATOM 812 O O . VAL A 1 98 ? -14.016 -15.420 13.196 1.00 70.00 98 VAL A O 1
ATOM 815 N N . ARG A 1 99 ? -15.864 -14.280 12.631 1.00 76.06 99 ARG A N 1
ATOM 816 C CA . ARG A 1 99 ? -16.792 -15.424 12.648 1.00 76.06 99 ARG A CA 1
ATOM 817 C C . ARG A 1 99 ? -16.610 -16.284 11.383 1.00 76.06 99 ARG A C 1
ATOM 819 O O . ARG A 1 99 ? -16.246 -15.754 10.335 1.00 76.06 99 ARG A O 1
ATOM 826 N N . PHE A 1 100 ? -16.923 -17.582 11.462 1.00 78.12 100 PHE A N 1
ATOM 827 C CA . PHE A 1 100 ? -16.736 -18.576 10.384 1.00 78.12 100 PHE A CA 1
ATOM 828 C C . PHE A 1 100 ? -17.235 -18.118 8.998 1.00 78.12 100 PHE A C 1
ATOM 830 O O . PHE A 1 100 ? -16.547 -18.298 8.000 1.00 78.12 100 PHE A O 1
ATOM 837 N N . TYR A 1 101 ? -18.371 -17.417 8.936 1.00 78.69 101 TYR A N 1
ATOM 838 C CA . TYR A 1 101 ? -18.936 -16.883 7.690 1.00 78.69 101 TYR A CA 1
ATOM 839 C C . TYR A 1 101 ? -17.995 -15.950 6.905 1.00 78.69 101 TYR A C 1
ATOM 841 O O . TYR A 1 101 ? -18.019 -15.955 5.677 1.00 78.69 101 TYR A O 1
ATOM 849 N N . ARG A 1 102 ? -17.141 -15.166 7.581 1.00 77.12 102 ARG A N 1
ATOM 850 C CA . ARG A 1 102 ? -16.175 -14.281 6.905 1.00 77.12 102 ARG A CA 1
ATOM 851 C C . ARG A 1 102 ? -15.018 -15.069 6.288 1.00 77.12 102 ARG A C 1
ATOM 853 O O . ARG A 1 102 ? -14.566 -14.710 5.210 1.00 77.12 102 ARG A O 1
ATOM 860 N N . TRP A 1 103 ? -14.588 -16.159 6.927 1.00 78.31 103 TRP A N 1
ATOM 861 C CA . TRP A 1 103 ? -13.587 -17.067 6.358 1.00 78.31 103 TRP A CA 1
ATOM 862 C C . TRP A 1 103 ? -14.111 -17.758 5.098 1.00 78.31 103 TRP A C 1
ATOM 864 O O . TRP A 1 103 ? -13.406 -17.814 4.095 1.00 78.31 103 TRP A O 1
ATOM 874 N N . VAL A 1 104 ? -15.373 -18.198 5.114 1.00 80.44 104 VAL A N 1
ATOM 875 C CA . VAL A 1 104 ? -16.024 -18.787 3.935 1.00 80.44 104 VAL A CA 1
ATOM 876 C C . VAL A 1 104 ? -16.135 -17.768 2.795 1.00 80.44 104 VAL A C 1
ATOM 878 O O . VAL A 1 104 ? -15.816 -18.103 1.662 1.00 80.44 104 VAL A O 1
ATOM 881 N N . ALA A 1 105 ? -16.501 -16.513 3.078 1.00 78.44 105 ALA A N 1
ATOM 882 C CA . ALA A 1 105 ? -16.561 -15.461 2.058 1.00 78.44 105 ALA A CA 1
ATOM 883 C C . ALA A 1 105 ? -15.191 -15.158 1.420 1.00 78.44 105 ALA A C 1
ATOM 885 O O . ALA A 1 105 ? -15.114 -14.943 0.214 1.00 78.44 105 ALA A O 1
ATOM 886 N N . VAL A 1 106 ? -14.110 -15.175 2.210 1.00 79.81 106 VAL A N 1
ATOM 887 C CA . VAL A 1 106 ? -12.740 -15.003 1.696 1.00 79.81 106 VAL A CA 1
ATOM 888 C C . VAL A 1 106 ? -12.331 -16.174 0.804 1.00 79.81 106 VAL A C 1
ATOM 890 O O . VAL A 1 106 ? -11.749 -15.941 -0.249 1.00 79.81 106 VAL A O 1
ATOM 893 N N . LEU A 1 107 ? -12.655 -17.411 1.194 1.00 80.06 107 LEU A N 1
ATOM 894 C CA . LEU A 1 107 ? -12.360 -18.600 0.388 1.00 80.06 107 LEU A CA 1
ATOM 895 C C . LEU A 1 107 ? -13.167 -18.630 -0.916 1.00 80.06 107 LEU A C 1
ATOM 897 O O . LEU A 1 107 ? -12.607 -18.944 -1.958 1.00 80.06 107 LEU A O 1
ATOM 901 N N . ILE A 1 108 ? -14.451 -18.257 -0.875 1.00 81.38 108 ILE A N 1
ATOM 902 C CA . ILE A 1 108 ? -15.291 -18.144 -2.078 1.00 81.38 108 ILE A CA 1
ATOM 903 C C . ILE A 1 108 ? -14.761 -17.055 -3.013 1.00 81.38 108 ILE A C 1
ATOM 905 O O . ILE A 1 108 ? -14.744 -17.260 -4.215 1.00 81.38 108 ILE A O 1
ATOM 909 N N . GLY A 1 109 ? -14.303 -15.917 -2.483 1.00 73.38 109 GLY A N 1
ATOM 910 C CA . GLY A 1 109 ? -13.715 -14.849 -3.299 1.00 73.38 109 GLY A CA 1
ATOM 911 C C . GLY A 1 109 ? -12.347 -15.187 -3.906 1.00 73.38 109 GLY A C 1
ATOM 912 O O . GLY A 1 109 ? -11.836 -14.391 -4.689 1.00 73.38 109 GLY A O 1
ATOM 913 N N . PHE A 1 110 ? -11.746 -16.316 -3.518 1.00 70.50 110 PHE A N 1
ATOM 914 C CA . PHE A 1 110 ? -10.465 -16.803 -4.033 1.00 70.50 110 PHE A CA 1
ATOM 915 C C . PHE A 1 110 ? -10.623 -17.906 -5.097 1.00 70.50 110 PHE A C 1
ATOM 917 O O . PHE A 1 110 ? -9.647 -18.214 -5.781 1.00 70.50 110 PHE A O 1
ATOM 924 N N . ILE A 1 111 ? -11.820 -18.504 -5.210 1.00 70.06 111 ILE A N 1
ATOM 925 C CA . ILE A 1 111 ? -12.204 -19.460 -6.265 1.00 70.06 111 ILE A CA 1
ATOM 926 C C . ILE A 1 111 ? -12.598 -18.700 -7.537 1.00 70.06 111 ILE A C 1
ATOM 928 O O . ILE A 1 111 ? -12.280 -19.217 -8.631 1.00 70.06 111 ILE A O 1
#

Sequence (111 aa):
MDLIVKWSEYYPLGQVLFFRGFFGLVLYFLIMPRDRIKNFYYTKRAGLHFLRSLFGLIALIAIFIALRNLPLATVVSISFAAPIFTTIFSIFFLNEKVRFYRWVAVLIGFI

pLDDT: mean 76.83, std 8.5, range [58.03, 88.88]

Secondary structure (DSSP, 8-state):
-HHHHHH-TTS-HHHHHHHHHHHHHHHHHHHS-GGGTTTTT--TTHHHHHHHHHHHHHHHHHHHHHHHHS-HHHHHHHHTTHHHHHHHHHHHHH-----HHHHHHHHHTT-

Radius of gyration: 18.18 Å; Cα contacts (8 Å, |Δi|>4): 25; chains: 1; bounding box: 31×46×38 Å

Foldseek 3Di:
DLVVLLVVPVDDPVVVVVVVVVVVVVVVVVPDDPVCPVPPPPDPCVVVVVVVVVVVVVVSVVLSVCSVPDPPVVSVLVVLCVLVVVVVVCCVVVVDDDDPVSVVVSVVSND

Mean predicted aligned error: 9.82 Å

Solvent-accessible surface area (backbone atoms only — not comparable to full-atom values): 6660 Å² total; per-residue (Å²): 112,68,68,61,55,64,72,42,74,88,54,61,66,68,58,58,55,47,53,54,53,50,56,49,52,54,50,54,61,70,71,51,61,80,92,40,67,85,61,69,78,69,54,98,53,54,68,60,53,49,52,51,52,49,54,50,49,51,51,49,53,50,52,52,53,42,54,73,77,40,58,65,68,59,49,52,58,57,54,62,49,45,61,60,54,51,54,58,49,38,35,73,78,67,68,50,84,84,53,72,70,58,58,52,52,51,54,60,74,65,110